Protein AF-A0A2R3N0K1-F1 (afdb_monomer_lite)

pLDDT: mean 83.05, std 21.12, range [39.81, 98.38]

Foldseek 3Di:
DDPVVVVVLVVQCVQDDPLSVVLSLLVVLLVLLVQLLVCLPPPLVSNLVSLVVSLVSLVVVLVPADVVDPVNVVSNVLSVQLNVLSVCCSPVVDVVSSVVSSVSSVVVSVVSVPDDDDPDDGPCPPPPPPPPDPPDDPDPDDDPPPPPPDDDDDD

Secondary structure (DSSP, 8-state):
--HHHHHHHHHHHHT--HHHHHHHHHHHHHHHHHHHHHHHHH-HHHHHHHHHHHHHHHHHHHHT--TTSHHHHHHHHHHHHHHHHHHHHHHH--HHHHHHHHHHHHHHHHHHHT--------S-TT-----TTSS--SS----------------

Radius of gyration: 21.74 Å; chains: 1; bounding box: 66×38×56 Å

Sequence (155 aa):
MDEVLKKEFQNRIVSAGRKELLLIHLEMILAEVKLAEQEMTENEERFRRSIGLTMEMVKKLAESLDFSYEISHVLLRAYQQVNADLIEARCKKDSAALTRARQMMEQLREAFAGLELPADTSVVQNGETIYAGLTYGRNNQLKESVDYQKRGFQA

Structure (mmCIF, N/CA/C/O backbone):
data_AF-A0A2R3N0K1-F1
#
_entry.id   AF-A0A2R3N0K1-F1
#
loop_
_atom_site.group_PDB
_atom_site.id
_atom_site.type_symbol
_atom_site.label_atom_id
_atom_site.label_alt_id
_atom_site.label_comp_id
_atom_site.label_asym_id
_atom_site.label_entity_id
_atom_site.label_seq_id
_atom_site.pdbx_PDB_ins_code
_atom_site.Cartn_x
_atom_site.Cartn_y
_atom_site.Cartn_z
_atom_site.occupancy
_atom_site.B_iso_or_equiv
_atom_site.auth_seq_id
_atom_site.auth_comp_id
_atom_site.auth_asym_id
_atom_site.auth_atom_id
_atom_site.pdbx_PDB_model_num
ATOM 1 N N . MET A 1 1 ? 2.544 8.381 9.052 1.00 82.44 1 MET A N 1
ATOM 2 C CA . MET A 1 1 ? 3.969 8.013 9.265 1.00 82.44 1 MET A CA 1
ATOM 3 C C . MET A 1 1 ? 4.697 8.961 10.201 1.00 82.44 1 MET A C 1
ATOM 5 O O . MET A 1 1 ? 4.344 10.139 10.256 1.00 82.44 1 MET A O 1
ATOM 9 N N . ASP A 1 2 ? 5.722 8.450 10.890 1.00 87.06 2 ASP A N 1
ATOM 10 C CA . ASP A 1 2 ? 6.638 9.230 11.732 1.00 87.06 2 ASP A CA 1
ATOM 11 C C . ASP A 1 2 ? 7.536 10.157 10.904 1.00 87.06 2 ASP A C 1
ATOM 13 O O . ASP A 1 2 ? 7.880 9.862 9.758 1.00 87.06 2 ASP A O 1
ATOM 17 N N . GLU A 1 3 ? 7.968 11.269 11.500 1.00 89.56 3 GLU A N 1
ATOM 18 C CA . GLU A 1 3 ? 8.817 12.272 10.836 1.00 89.56 3 GLU A CA 1
ATOM 19 C C . GLU A 1 3 ? 10.173 11.717 10.375 1.00 89.56 3 GLU A C 1
ATOM 21 O O . GLU A 1 3 ? 10.687 12.120 9.332 1.00 89.56 3 GLU A O 1
ATOM 26 N N . VAL A 1 4 ? 10.745 10.761 11.114 1.00 92.38 4 VAL A N 1
ATOM 27 C CA . VAL A 1 4 ? 12.012 10.109 10.739 1.00 92.38 4 VAL A CA 1
ATOM 28 C C . VAL A 1 4 ? 11.840 9.310 9.448 1.00 92.38 4 VAL A C 1
ATOM 30 O O . VAL A 1 4 ? 12.607 9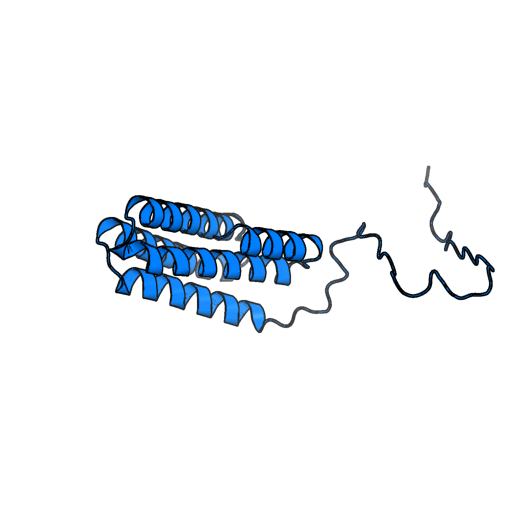.489 8.504 1.00 92.38 4 VAL A O 1
ATOM 33 N N . LEU A 1 5 ? 10.786 8.494 9.381 1.00 91.75 5 LEU A N 1
ATOM 34 C CA . LEU A 1 5 ? 10.498 7.652 8.225 1.00 91.75 5 LEU A CA 1
ATOM 35 C C . LEU A 1 5 ? 10.148 8.494 6.988 1.00 91.75 5 LEU A C 1
ATOM 37 O O . LEU A 1 5 ? 10.584 8.190 5.882 1.00 91.75 5 LEU A O 1
ATOM 41 N N . LYS A 1 6 ? 9.426 9.610 7.162 1.00 91.88 6 LYS A N 1
ATOM 42 C CA . LYS A 1 6 ? 9.169 10.561 6.067 1.00 91.88 6 LYS A CA 1
ATOM 43 C C . LYS A 1 6 ? 10.461 11.129 5.477 1.00 91.88 6 LYS A C 1
ATOM 45 O O . LYS A 1 6 ? 10.590 11.177 4.256 1.00 91.88 6 LYS A O 1
ATOM 50 N N . LYS A 1 7 ? 11.415 11.546 6.319 1.00 92.50 7 LYS A N 1
ATOM 51 C CA . LYS A 1 7 ? 12.718 12.062 5.860 1.00 92.50 7 LYS A CA 1
ATOM 52 C C . LYS A 1 7 ? 13.532 10.999 5.129 1.00 92.50 7 LYS A C 1
ATOM 54 O O . LYS A 1 7 ? 14.181 11.307 4.134 1.00 92.50 7 LYS A O 1
ATOM 59 N N . GLU A 1 8 ? 13.477 9.754 5.593 1.00 93.56 8 GLU A N 1
ATOM 60 C CA . GLU A 1 8 ? 14.117 8.630 4.908 1.00 93.56 8 GLU A CA 1
ATOM 61 C C . GLU A 1 8 ? 13.568 8.459 3.485 1.00 93.56 8 GLU A C 1
ATOM 63 O O . GLU A 1 8 ? 14.341 8.423 2.527 1.00 93.56 8 GLU A O 1
ATOM 68 N N . PHE A 1 9 ? 12.240 8.442 3.325 1.00 93.44 9 PHE A N 1
ATOM 69 C CA . PHE A 1 9 ? 11.618 8.366 2.003 1.00 93.44 9 PHE A CA 1
ATOM 70 C C . PHE A 1 9 ? 11.951 9.574 1.127 1.00 93.44 9 PHE A C 1
ATOM 72 O O . PHE A 1 9 ? 12.277 9.392 -0.041 1.00 93.44 9 PHE A O 1
ATOM 79 N N . GLN A 1 10 ? 11.953 10.790 1.679 1.00 93.31 10 GLN A N 1
ATOM 80 C CA . GLN A 1 10 ? 12.361 11.992 0.941 1.00 93.31 10 GLN A CA 1
ATOM 81 C C . GLN A 1 10 ? 13.780 11.865 0.381 1.00 93.31 10 GLN A C 1
ATOM 83 O O . GLN A 1 10 ? 13.991 12.123 -0.801 1.00 93.31 10 GLN A O 1
ATOM 88 N N . ASN A 1 11 ? 14.735 11.414 1.196 1.00 92.31 11 ASN A N 1
ATOM 89 C CA . ASN A 1 11 ? 16.114 11.219 0.753 1.00 92.31 11 ASN A CA 1
ATOM 90 C C . ASN A 1 11 ? 16.209 10.164 -0.357 1.00 92.31 11 ASN A C 1
ATOM 92 O O . ASN A 1 11 ? 16.911 10.377 -1.342 1.00 92.31 11 ASN A O 1
ATOM 96 N N . ARG A 1 12 ? 15.473 9.053 -0.225 1.00 93.50 12 ARG A N 1
ATOM 97 C CA . ARG A 1 12 ? 15.438 7.987 -1.238 1.00 93.50 12 ARG A CA 1
ATOM 98 C C . ARG A 1 12 ? 14.832 8.464 -2.559 1.00 93.50 12 ARG A C 1
ATOM 100 O O . ARG A 1 12 ? 15.329 8.088 -3.612 1.00 93.50 12 ARG A O 1
ATOM 107 N N . ILE A 1 13 ? 13.801 9.309 -2.510 1.00 92.38 13 ILE A N 1
ATOM 108 C CA . ILE A 1 13 ? 13.134 9.864 -3.699 1.00 92.38 13 ILE A CA 1
ATOM 109 C C . ILE A 1 13 ? 14.089 10.733 -4.526 1.00 92.38 13 ILE A C 1
ATOM 111 O O . ILE A 1 13 ? 14.045 10.669 -5.751 1.00 92.38 13 ILE A O 1
ATOM 115 N N . VAL A 1 14 ? 14.964 11.518 -3.886 1.00 90.44 14 VAL A N 1
ATOM 116 C CA . VAL A 1 14 ? 15.880 12.447 -4.582 1.00 90.44 14 VAL A CA 1
ATOM 117 C C . VAL A 1 14 ? 16.808 11.727 -5.562 1.00 90.44 14 VAL A C 1
ATOM 119 O O . VAL A 1 14 ? 17.121 12.270 -6.619 1.00 90.44 14 VAL A O 1
ATOM 122 N N . SER A 1 15 ? 17.237 10.511 -5.231 1.00 84.12 15 SER A N 1
ATOM 123 C CA . SER A 1 15 ? 18.160 9.720 -6.048 1.00 84.12 15 SER A CA 1
ATOM 124 C C . SER A 1 15 ? 17.489 8.589 -6.832 1.00 84.12 15 SER A C 1
ATOM 126 O O . SER A 1 15 ? 18.196 7.812 -7.467 1.00 84.12 15 SER A O 1
ATOM 128 N N . ALA A 1 16 ? 16.161 8.452 -6.765 1.00 88.94 16 ALA A N 1
ATOM 129 C CA . ALA A 1 16 ? 15.464 7.274 -7.271 1.00 88.94 16 ALA A CA 1
ATOM 130 C C . ALA A 1 16 ? 15.343 7.256 -8.804 1.00 88.94 16 ALA A C 1
ATOM 132 O O . ALA A 1 16 ? 14.854 8.204 -9.424 1.00 88.94 16 ALA A O 1
ATOM 133 N N . GLY A 1 17 ? 15.691 6.124 -9.418 1.00 88.00 17 GLY A N 1
ATOM 134 C CA . GLY A 1 17 ? 15.296 5.815 -10.796 1.00 88.00 17 GLY A CA 1
ATOM 135 C C . GLY A 1 17 ? 13.785 5.556 -10.931 1.00 88.00 17 GLY A C 1
ATOM 136 O O . GLY A 1 17 ? 13.075 5.415 -9.939 1.00 88.00 17 GLY A O 1
ATOM 137 N N . ARG A 1 18 ? 13.259 5.425 -12.162 1.00 88.12 18 ARG A N 1
ATOM 138 C CA . ARG A 1 18 ? 11.809 5.205 -12.408 1.00 88.12 18 ARG A CA 1
ATOM 139 C C . ARG A 1 18 ? 11.231 4.023 -11.624 1.00 88.12 18 ARG A C 1
ATOM 141 O O . ARG A 1 18 ? 10.196 4.156 -10.976 1.00 88.12 18 ARG A O 1
ATOM 148 N N . LYS A 1 19 ? 11.914 2.874 -11.671 1.00 90.50 19 LYS A N 1
ATOM 149 C CA . LYS A 1 19 ? 11.525 1.667 -10.925 1.00 90.50 19 LYS A CA 1
ATOM 150 C C . LYS A 1 19 ? 11.570 1.900 -9.420 1.00 90.50 19 LYS A C 1
ATOM 152 O O . LYS A 1 19 ? 10.644 1.528 -8.712 1.00 90.50 19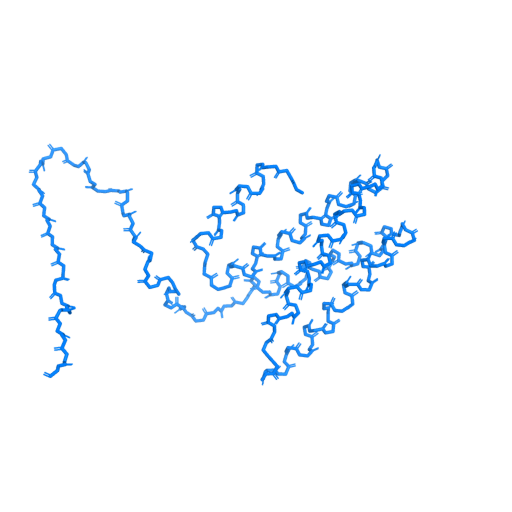 LYS A O 1
ATOM 157 N N . GLU A 1 20 ? 12.645 2.511 -8.939 1.00 91.56 20 GLU A N 1
ATOM 158 C CA . GLU A 1 20 ? 12.846 2.765 -7.513 1.00 91.56 20 GLU A CA 1
ATOM 159 C C . GLU A 1 20 ? 11.796 3.728 -6.967 1.00 91.56 20 GLU A C 1
ATOM 161 O O . GLU A 1 20 ? 11.276 3.493 -5.883 1.00 91.56 20 GLU A O 1
ATOM 166 N N . LEU A 1 21 ? 11.415 4.751 -7.735 1.00 94.38 21 LEU A N 1
ATOM 167 C CA . LEU A 1 21 ? 10.359 5.685 -7.359 1.00 94.38 21 LEU A CA 1
ATOM 168 C C . LEU A 1 21 ? 9.014 4.967 -7.184 1.00 94.38 21 LEU A C 1
ATOM 170 O O . LEU A 1 21 ? 8.306 5.214 -6.208 1.00 94.38 21 LEU A O 1
ATOM 174 N N . LEU A 1 22 ? 8.687 4.035 -8.086 1.00 94.50 22 LEU A N 1
ATOM 175 C CA . LEU A 1 22 ? 7.493 3.197 -7.961 1.00 94.50 22 LEU A CA 1
ATOM 176 C C . LEU A 1 22 ? 7.554 2.305 -6.711 1.00 94.50 22 LEU A C 1
ATOM 178 O O . LEU A 1 22 ? 6.579 2.230 -5.964 1.00 94.50 22 LEU A O 1
ATOM 182 N N . LEU A 1 23 ? 8.693 1.654 -6.460 1.00 96.06 23 LEU A N 1
ATOM 183 C CA . LEU A 1 23 ? 8.882 0.803 -5.281 1.00 96.06 23 LEU A CA 1
ATOM 184 C C . LEU A 1 23 ? 8.770 1.598 -3.979 1.00 96.06 23 LEU A C 1
ATOM 186 O O . LEU A 1 23 ? 8.073 1.165 -3.064 1.00 96.06 23 LEU A O 1
ATOM 190 N N . ILE A 1 24 ? 9.379 2.783 -3.922 1.00 96.12 24 ILE A N 1
ATOM 191 C CA . ILE A 1 24 ? 9.258 3.705 -2.791 1.00 96.12 24 ILE A CA 1
ATOM 192 C C . ILE A 1 24 ? 7.790 4.064 -2.553 1.00 96.12 24 ILE A C 1
ATOM 194 O O . ILE A 1 24 ? 7.329 4.006 -1.416 1.00 96.12 24 ILE A O 1
ATOM 198 N N . HIS A 1 25 ? 7.029 4.377 -3.605 1.00 97.12 25 HIS A N 1
ATOM 199 C CA . HIS A 1 25 ? 5.610 4.707 -3.460 1.00 97.12 25 HIS A CA 1
ATOM 200 C C . HIS A 1 25 ? 4.798 3.538 -2.884 1.00 97.12 25 HIS A C 1
ATOM 202 O O . HIS A 1 25 ? 3.983 3.735 -1.982 1.00 97.12 25 HIS A O 1
ATOM 208 N N . LEU A 1 26 ? 5.059 2.308 -3.339 1.00 97.75 26 LEU A N 1
ATOM 209 C CA . LEU A 1 26 ? 4.435 1.095 -2.794 1.00 97.75 26 LEU A CA 1
ATOM 210 C C . LEU A 1 26 ? 4.825 0.855 -1.326 1.00 97.75 26 LEU A C 1
ATOM 212 O O . LEU A 1 26 ? 3.976 0.503 -0.509 1.00 97.75 26 LEU A O 1
ATOM 216 N N . GLU A 1 27 ? 6.086 1.080 -0.962 1.00 97.56 27 GLU A N 1
ATOM 217 C CA . GLU A 1 27 ? 6.552 0.971 0.424 1.00 97.56 27 GLU A CA 1
ATOM 218 C C . GLU A 1 27 ? 5.918 2.016 1.343 1.00 97.56 27 GLU A C 1
ATOM 220 O O . GLU A 1 27 ? 5.537 1.688 2.467 1.00 97.56 27 GLU A O 1
ATOM 225 N N . MET A 1 28 ? 5.755 3.254 0.871 1.00 97.50 28 MET A N 1
ATOM 226 C CA . MET A 1 28 ? 5.055 4.296 1.620 1.00 97.50 28 MET A CA 1
ATOM 227 C C . MET A 1 28 ? 3.589 3.912 1.862 1.00 97.50 28 MET A C 1
ATOM 229 O O . MET A 1 28 ? 3.087 4.107 2.968 1.00 97.50 28 MET A O 1
ATOM 233 N N . ILE A 1 29 ? 2.917 3.309 0.871 1.00 97.94 29 ILE A N 1
ATOM 234 C CA . ILE A 1 29 ? 1.546 2.801 1.037 1.00 97.94 29 ILE A CA 1
ATOM 235 C C . ILE A 1 29 ? 1.510 1.735 2.138 1.00 97.94 29 ILE A C 1
ATOM 237 O O . ILE A 1 29 ? 0.684 1.815 3.043 1.00 97.94 29 ILE A O 1
ATOM 241 N N . LEU A 1 30 ? 2.425 0.763 2.104 1.00 98.00 30 LEU A N 1
ATOM 242 C CA . LEU A 1 30 ? 2.503 -0.289 3.124 1.00 98.00 30 LEU A CA 1
ATOM 243 C C . LEU A 1 30 ? 2.792 0.271 4.523 1.00 98.00 30 LEU A C 1
ATOM 245 O O . LEU A 1 30 ? 2.239 -0.218 5.509 1.00 98.00 30 LEU A O 1
ATOM 249 N N . ALA A 1 31 ? 3.623 1.309 4.617 1.00 97.31 31 ALA A N 1
ATOM 250 C CA . ALA A 1 31 ? 3.908 1.981 5.877 1.00 97.31 31 ALA A CA 1
ATOM 251 C C . ALA A 1 31 ? 2.665 2.677 6.459 1.00 97.31 31 ALA A C 1
ATOM 253 O O . ALA A 1 31 ? 2.416 2.554 7.658 1.00 97.31 31 ALA A O 1
ATOM 254 N N . GLU A 1 32 ? 1.859 3.360 5.640 1.00 96.94 32 GLU A N 1
ATOM 255 C CA . GLU A 1 32 ? 0.596 3.964 6.098 1.00 96.94 32 GLU A CA 1
ATOM 256 C C . GLU A 1 32 ? -0.470 2.912 6.443 1.00 96.94 32 GLU A C 1
ATOM 258 O O . GLU A 1 32 ? -1.171 3.064 7.444 1.00 96.94 32 GLU A O 1
ATOM 263 N N . VAL A 1 33 ? -0.552 1.803 5.699 1.00 97.19 33 VAL A N 1
ATOM 264 C CA . VAL A 1 33 ? -1.444 0.678 6.040 1.00 97.19 33 VAL A CA 1
ATOM 265 C C . VAL A 1 33 ? -1.085 0.088 7.404 1.00 97.19 33 VAL A C 1
ATOM 267 O O . VAL A 1 33 ? -1.970 -0.118 8.231 1.00 97.19 33 VAL A O 1
ATOM 270 N N . LYS A 1 34 ? 0.206 -0.117 7.683 1.00 95.94 34 LYS A N 1
ATOM 271 C CA . LYS A 1 34 ? 0.675 -0.620 8.983 1.00 95.94 34 LYS A CA 1
ATOM 272 C C . LYS A 1 34 ? 0.313 0.319 10.137 1.00 95.94 34 LYS A C 1
ATOM 274 O O . LYS A 1 34 ? -0.031 -0.140 11.222 1.00 95.94 34 LYS A O 1
ATOM 279 N N . LEU A 1 35 ? 0.370 1.631 9.917 1.00 95.19 35 LEU A N 1
ATOM 280 C CA . LEU A 1 35 ? -0.063 2.607 10.922 1.00 95.19 35 LEU A CA 1
ATOM 281 C C . LEU A 1 35 ? -1.573 2.578 11.121 1.00 95.19 35 LEU A C 1
ATOM 283 O O . LEU A 1 35 ? -2.037 2.657 12.254 1.00 95.19 35 LEU A O 1
ATOM 287 N N . ALA A 1 36 ? -2.344 2.415 10.044 1.00 95.56 36 ALA A N 1
ATOM 288 C CA . ALA A 1 36 ? -3.780 2.209 10.158 1.00 95.56 36 ALA A CA 1
ATOM 289 C C . ALA A 1 36 ? -4.095 0.950 10.988 1.00 95.56 36 ALA A C 1
ATOM 291 O O . ALA A 1 36 ? -4.945 1.015 11.868 1.00 95.56 36 ALA A O 1
ATOM 292 N N . GLU A 1 37 ? -3.386 -0.164 10.779 1.00 94.44 37 GLU A N 1
ATOM 293 C CA . GLU A 1 37 ? -3.555 -1.385 11.585 1.00 94.44 37 GLU A CA 1
ATOM 294 C C . GLU A 1 37 ? -3.311 -1.127 13.084 1.00 94.44 37 GLU A C 1
ATOM 296 O O . GLU A 1 37 ? -4.093 -1.583 13.917 1.00 94.44 37 GLU A O 1
ATOM 301 N N . GLN A 1 38 ? -2.270 -0.363 13.433 1.00 93.94 38 GLN A N 1
ATOM 302 C CA . GLN A 1 38 ? -1.929 -0.027 14.825 1.00 93.94 38 GLN A CA 1
ATOM 303 C C . GLN A 1 38 ? -2.955 0.910 15.479 1.00 93.94 38 GLN A C 1
ATOM 305 O O . GLN A 1 38 ? -3.376 0.699 16.613 1.00 93.94 38 GLN A O 1
ATOM 310 N N . GLU A 1 39 ? -3.396 1.934 14.751 1.00 94.31 39 GLU A N 1
ATOM 311 C CA . GLU A 1 39 ? -4.291 2.974 15.271 1.00 94.31 39 GLU A CA 1
ATOM 312 C C . GLU A 1 39 ? -5.767 2.535 15.285 1.00 94.31 39 GLU A C 1
ATOM 314 O O . GLU A 1 39 ? -6.619 3.215 15.858 1.00 94.31 39 GLU A O 1
ATOM 319 N N . MET A 1 40 ? -6.092 1.385 14.682 1.00 92.44 40 MET A N 1
ATOM 320 C CA . MET A 1 40 ? -7.457 0.870 14.539 1.00 92.44 40 MET A CA 1
ATOM 321 C C . MET A 1 40 ? -8.204 0.724 15.875 1.00 92.44 40 MET A C 1
ATOM 323 O O . MET A 1 40 ? -9.405 1.003 15.941 1.00 92.44 40 MET A O 1
ATOM 327 N N . THR A 1 41 ? -7.505 0.302 16.935 1.00 91.62 41 THR A N 1
ATOM 328 C CA . THR A 1 41 ? -8.061 0.164 18.294 1.00 91.62 41 THR A CA 1
ATOM 329 C C . THR A 1 41 ? -7.745 1.346 19.204 1.00 91.62 41 THR A C 1
ATOM 331 O O . THR A 1 41 ? -8.484 1.584 20.156 1.00 91.62 41 THR A O 1
ATOM 334 N N . GLU A 1 42 ? -6.663 2.078 18.935 1.00 92.50 42 GLU A N 1
ATOM 335 C CA . GLU A 1 42 ? -6.152 3.127 19.825 1.00 92.50 42 GLU A CA 1
ATOM 336 C C . GLU A 1 42 ? -6.747 4.507 19.526 1.00 92.50 42 GLU A C 1
ATOM 338 O O . GLU A 1 42 ? -7.098 5.248 20.447 1.00 92.50 42 GLU A O 1
ATOM 343 N N . ASN A 1 43 ? -6.879 4.872 18.247 1.00 94.75 43 ASN A N 1
ATOM 344 C CA . ASN A 1 43 ? -7.291 6.210 17.845 1.00 94.75 43 ASN A CA 1
ATOM 345 C C . ASN A 1 43 ? -8.023 6.204 16.496 1.00 94.75 43 ASN A C 1
ATOM 347 O O . ASN A 1 43 ? -7.427 6.235 15.417 1.00 94.75 43 ASN A O 1
ATOM 351 N N . GLU A 1 44 ? -9.353 6.260 16.560 1.00 93.19 44 GLU A N 1
ATOM 352 C CA . GLU A 1 44 ? -10.207 6.218 15.370 1.00 93.19 44 GLU A CA 1
ATOM 353 C C . GLU A 1 44 ? -9.934 7.358 14.373 1.00 93.19 44 GLU A C 1
ATOM 355 O O . GLU A 1 44 ? -9.976 7.144 13.160 1.00 93.19 44 GLU A O 1
ATOM 360 N N . GLU A 1 45 ? -9.613 8.561 14.850 1.00 94.81 45 GLU A N 1
ATOM 361 C CA . GLU A 1 45 ? -9.312 9.697 13.972 1.00 94.81 45 GLU A CA 1
ATOM 362 C C . GLU A 1 45 ? -8.012 9.477 13.190 1.00 94.81 45 GLU A C 1
ATOM 364 O O . GLU A 1 45 ? -7.948 9.729 11.981 1.00 94.81 45 GLU A O 1
ATOM 369 N N . ARG A 1 46 ? -6.973 8.951 13.851 1.00 94.94 46 ARG A N 1
ATOM 370 C C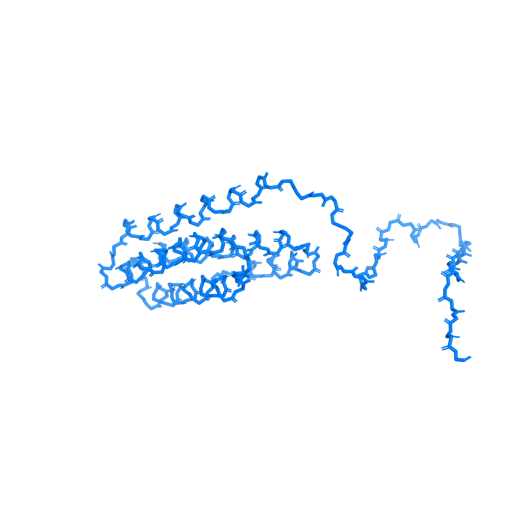A . ARG A 1 46 ? -5.706 8.605 13.189 1.00 94.94 46 ARG A CA 1
ATOM 371 C C . ARG A 1 46 ? -5.863 7.431 12.234 1.00 94.94 46 ARG A C 1
ATOM 373 O O . ARG A 1 46 ? -5.319 7.489 11.131 1.00 94.94 46 ARG A O 1
ATOM 380 N N . PHE A 1 47 ? -6.651 6.426 12.600 1.00 96.06 47 PHE A N 1
ATOM 381 C CA . PHE A 1 47 ? -7.011 5.321 11.716 1.00 96.06 47 PHE A CA 1
ATOM 382 C C . PHE A 1 47 ? -7.674 5.823 10.425 1.00 96.06 47 PHE A C 1
ATOM 384 O O . PHE A 1 47 ? -7.202 5.547 9.319 1.00 96.06 47 PHE A O 1
ATOM 391 N N . ARG A 1 48 ? -8.729 6.642 10.550 1.00 95.75 48 ARG A N 1
ATOM 392 C CA . ARG A 1 48 ? -9.459 7.205 9.400 1.00 95.75 48 ARG A CA 1
ATOM 393 C C . ARG A 1 48 ? -8.564 8.077 8.525 1.00 95.75 48 ARG A C 1
ATOM 395 O O . ARG A 1 48 ? -8.697 8.033 7.301 1.00 95.75 48 ARG A O 1
ATOM 402 N N . ARG A 1 49 ? -7.668 8.859 9.135 1.00 96.12 49 ARG A N 1
ATOM 403 C CA . ARG A 1 49 ? -6.685 9.680 8.417 1.00 96.12 49 ARG A CA 1
ATOM 404 C C . ARG A 1 49 ? -5.697 8.819 7.632 1.00 96.12 49 ARG A C 1
ATOM 406 O O . ARG A 1 49 ? -5.482 9.097 6.457 1.00 96.12 49 ARG A O 1
ATOM 413 N N . SER A 1 50 ? -5.146 7.779 8.255 1.00 96.25 50 SER A N 1
ATOM 414 C CA . SER A 1 50 ? -4.159 6.887 7.632 1.00 96.25 50 SER A CA 1
ATOM 415 C C . SER A 1 50 ? -4.769 6.119 6.457 1.00 96.25 50 SER A C 1
ATOM 417 O O . SER A 1 50 ? -4.184 6.091 5.375 1.00 96.25 50 SER A O 1
ATOM 419 N N . ILE A 1 51 ? -6.003 5.608 6.595 1.00 97.56 51 ILE A N 1
ATOM 420 C CA . ILE A 1 51 ? -6.722 5.018 5.452 1.00 97.56 51 ILE A CA 1
ATOM 421 C C . ILE A 1 51 ? -6.976 6.059 4.358 1.00 97.56 51 ILE A C 1
ATOM 423 O O . ILE A 1 51 ? -6.760 5.769 3.185 1.00 97.56 51 ILE A O 1
ATOM 427 N N . GLY A 1 52 ? -7.420 7.270 4.711 1.00 97.56 52 GLY A N 1
ATOM 428 C CA . GLY A 1 52 ? -7.661 8.331 3.729 1.00 97.56 52 GLY A CA 1
ATOM 429 C C . GLY A 1 52 ? -6.420 8.653 2.892 1.00 97.56 52 GLY A C 1
ATOM 430 O O . GLY A 1 52 ? -6.508 8.707 1.667 1.00 97.56 52 GLY A O 1
ATOM 431 N N . LEU A 1 53 ? -5.265 8.783 3.547 1.00 96.94 53 LEU A N 1
ATOM 432 C CA . LEU A 1 53 ? -3.981 9.002 2.884 1.00 96.94 53 LEU A CA 1
ATOM 433 C C . LEU A 1 53 ? -3.585 7.807 2.005 1.00 96.94 53 LEU A C 1
ATOM 435 O O . LEU A 1 53 ? -3.203 7.987 0.852 1.00 96.94 53 LEU A O 1
ATOM 439 N N . THR A 1 54 ? -3.751 6.584 2.513 1.00 97.81 54 THR A N 1
ATOM 440 C CA . THR A 1 54 ? -3.493 5.348 1.759 1.00 97.81 54 THR A CA 1
ATOM 441 C C . THR A 1 54 ? -4.307 5.308 0.461 1.00 97.81 54 THR A C 1
ATOM 443 O O . THR A 1 54 ? -3.760 5.065 -0.613 1.00 97.81 54 THR A O 1
ATOM 446 N N . MET A 1 55 ? -5.609 5.604 0.534 1.00 98.25 55 MET A N 1
ATOM 447 C CA . MET A 1 55 ? -6.492 5.642 -0.636 1.00 98.25 55 MET A CA 1
ATOM 448 C C . MET A 1 55 ? -6.056 6.703 -1.655 1.00 98.25 55 MET A C 1
ATOM 450 O O . MET A 1 55 ? -6.111 6.463 -2.861 1.00 98.25 55 MET A O 1
ATOM 454 N N . GLU A 1 56 ? -5.604 7.874 -1.197 1.00 98.19 56 GLU A N 1
ATOM 455 C CA . GLU A 1 56 ? -5.079 8.921 -2.078 1.00 98.19 56 GLU A CA 1
ATOM 456 C C . GLU A 1 56 ? -3.809 8.462 -2.804 1.00 98.19 56 GLU A C 1
ATOM 458 O O . GLU A 1 56 ? -3.684 8.640 -4.016 1.00 98.19 56 GLU A O 1
ATOM 463 N N . MET A 1 57 ? -2.900 7.792 -2.099 1.00 97.88 57 MET A N 1
ATOM 464 C CA . MET A 1 57 ? -1.677 7.246 -2.687 1.00 97.88 57 MET A CA 1
ATOM 465 C C . MET A 1 57 ? -1.960 6.133 -3.707 1.00 97.88 57 MET A C 1
ATOM 467 O O . MET A 1 57 ? -1.345 6.114 -4.775 1.00 97.88 57 MET A O 1
ATOM 471 N N . VAL A 1 58 ? -2.913 5.238 -3.428 1.00 98.06 58 VAL A N 1
ATOM 472 C CA . VAL A 1 58 ? -3.362 4.209 -4.386 1.00 98.06 58 VAL A CA 1
ATOM 473 C C . VAL A 1 58 ? -4.030 4.859 -5.600 1.00 98.06 58 VAL A C 1
ATOM 475 O O . VAL A 1 58 ? -3.782 4.462 -6.739 1.00 98.06 58 VAL A O 1
ATOM 478 N N . LYS A 1 59 ? -4.835 5.906 -5.392 1.00 97.62 59 LYS A N 1
ATOM 479 C CA . LYS A 1 59 ? -5.431 6.681 -6.485 1.00 97.62 59 LYS A CA 1
ATOM 480 C C . LYS A 1 59 ? -4.359 7.302 -7.385 1.00 97.62 59 LYS A C 1
ATOM 482 O O . LYS A 1 59 ? -4.508 7.253 -8.601 1.00 97.62 59 LYS A O 1
ATOM 487 N N . LYS A 1 60 ? -3.262 7.818 -6.820 1.00 97.19 60 LYS A N 1
ATOM 488 C CA . LYS A 1 60 ? -2.140 8.356 -7.607 1.00 97.19 60 LYS A CA 1
ATOM 489 C C . LYS A 1 60 ? -1.472 7.305 -8.492 1.00 97.19 60 LYS A C 1
ATOM 491 O O . LYS A 1 60 ? -1.150 7.618 -9.634 1.00 97.19 60 LYS A O 1
ATOM 496 N N . LEU A 1 61 ? -1.336 6.063 -8.018 1.00 96.62 61 LEU A N 1
ATOM 497 C CA . LEU A 1 61 ? -0.865 4.957 -8.863 1.00 96.62 61 LEU A CA 1
ATOM 498 C C . LEU A 1 61 ? -1.806 4.720 -10.042 1.00 96.62 61 LEU A C 1
ATOM 500 O O . LEU A 1 61 ? -1.353 4.653 -11.180 1.00 96.62 61 LEU A O 1
ATOM 504 N N . ALA A 1 62 ? -3.111 4.655 -9.784 1.00 96.25 62 ALA A N 1
ATOM 505 C CA . ALA A 1 62 ? -4.105 4.455 -10.833 1.00 96.25 62 ALA A CA 1
ATOM 506 C C . ALA A 1 62 ? -4.110 5.596 -11.869 1.00 96.25 62 ALA A C 1
ATOM 508 O O . ALA A 1 62 ? -4.223 5.331 -13.062 1.00 96.25 62 ALA A O 1
ATOM 509 N N . GLU A 1 63 ? -3.950 6.849 -11.427 1.00 96.56 63 GLU A N 1
ATOM 510 C CA . GLU A 1 63 ? -3.846 8.027 -12.305 1.00 96.56 63 GLU A CA 1
ATOM 511 C C . GLU A 1 63 ? -2.568 8.025 -13.160 1.00 96.56 63 GLU A C 1
ATOM 513 O O . GLU A 1 63 ? -2.566 8.606 -14.241 1.00 96.56 63 GLU A O 1
ATOM 518 N N . SER A 1 64 ? -1.494 7.375 -12.701 1.00 94.94 64 SER A N 1
ATOM 519 C CA . SER A 1 64 ? -0.221 7.285 -13.432 1.00 94.94 64 SER A CA 1
ATOM 520 C C . SER A 1 64 ? -0.156 6.179 -14.493 1.00 94.94 64 SER A C 1
ATOM 522 O O . SER A 1 64 ? 0.860 6.057 -15.176 1.00 94.94 64 SER A O 1
ATOM 524 N N . LEU A 1 65 ? -1.202 5.358 -14.630 1.00 95.88 65 LEU A N 1
ATOM 525 C CA . LEU A 1 65 ? -1.220 4.248 -15.580 1.00 95.88 65 LEU A CA 1
ATOM 526 C C . LEU A 1 65 ? -1.309 4.738 -17.032 1.00 95.88 65 LEU A C 1
ATOM 528 O O . LEU A 1 65 ? -2.136 5.584 -17.370 1.00 95.88 65 LEU A O 1
ATOM 532 N N . ASP A 1 66 ? -0.509 4.131 -17.908 1.00 95.88 66 ASP A N 1
ATOM 533 C CA . ASP A 1 66 ? -0.583 4.332 -19.356 1.00 95.88 66 ASP A CA 1
ATOM 534 C C . ASP A 1 66 ? -1.458 3.244 -19.997 1.00 95.88 66 ASP A C 1
ATOM 536 O O . ASP A 1 66 ? -1.067 2.079 -20.087 1.00 95.88 66 ASP A O 1
ATOM 540 N N . PHE A 1 67 ? -2.654 3.619 -20.452 1.00 96.12 67 PHE A N 1
ATOM 541 C CA . PHE A 1 67 ? -3.631 2.696 -21.045 1.00 96.12 67 PHE A CA 1
ATOM 542 C C . PHE A 1 67 ? -3.339 2.306 -22.500 1.00 96.12 67 PHE A C 1
ATOM 544 O O . PHE A 1 67 ? -4.137 1.592 -23.102 1.00 96.12 67 PHE A O 1
ATOM 551 N N . SER A 1 68 ? -2.201 2.718 -23.068 1.00 97.38 68 SER A N 1
ATOM 552 C CA . SER A 1 68 ? -1.698 2.102 -24.302 1.00 97.38 68 SER A CA 1
ATOM 553 C C . SER A 1 68 ? -1.259 0.646 -24.089 1.00 97.38 68 SER A C 1
ATOM 555 O O . SER A 1 68 ? -1.252 -0.136 -25.040 1.00 97.38 68 SER A O 1
ATOM 557 N N . TYR A 1 69 ? -0.956 0.257 -22.844 1.00 94.81 69 TYR A N 1
ATOM 558 C CA . TYR A 1 69 ? -0.594 -1.108 -22.470 1.00 94.81 69 TYR A CA 1
ATOM 559 C C . TYR A 1 69 ? -1.776 -1.863 -21.852 1.00 94.81 69 TYR A C 1
ATOM 561 O O . TYR A 1 69 ? -2.392 -1.406 -20.888 1.00 94.81 69 TYR A O 1
ATOM 569 N N . GLU A 1 70 ? -2.036 -3.085 -22.324 1.00 94.38 70 GLU A N 1
ATOM 570 C CA . GLU A 1 70 ? -3.134 -3.925 -21.815 1.00 94.38 70 GLU A CA 1
ATOM 571 C C . GLU A 1 70 ? -3.010 -4.238 -20.314 1.00 94.38 70 GLU A C 1
ATOM 573 O O . GLU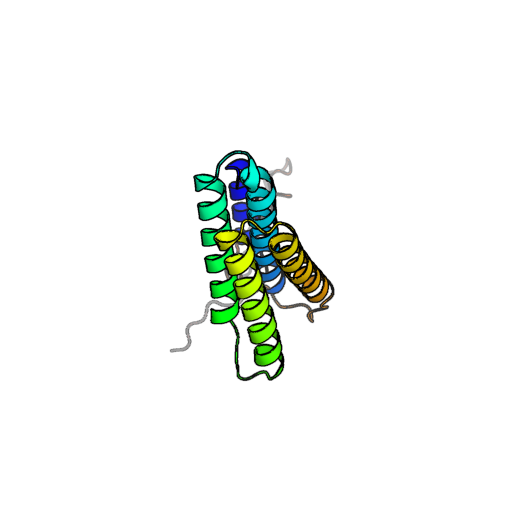 A 1 70 ? -4.011 -4.284 -19.592 1.00 94.38 70 GLU A O 1
ATOM 578 N N . ILE A 1 71 ? -1.776 -4.391 -19.815 1.00 93.75 71 ILE A N 1
ATOM 579 C CA . ILE A 1 71 ? -1.496 -4.667 -18.399 1.00 93.75 71 ILE A CA 1
ATOM 580 C C . ILE A 1 71 ? -2.019 -3.562 -17.472 1.00 93.75 71 ILE A C 1
ATOM 582 O O . ILE A 1 71 ? -2.404 -3.840 -16.336 1.00 93.75 71 ILE A O 1
ATOM 586 N N . SER A 1 72 ? -2.121 -2.324 -17.961 1.00 96.38 72 SER A N 1
ATOM 587 C CA . SER A 1 72 ? -2.644 -1.196 -17.190 1.00 96.38 72 SER A CA 1
ATOM 588 C C . SER A 1 72 ? -4.101 -1.404 -16.786 1.00 96.38 72 SER A C 1
ATOM 590 O O . SER A 1 72 ? -4.496 -1.007 -15.693 1.00 96.38 72 SER A O 1
ATOM 592 N N . HIS A 1 73 ? -4.904 -2.109 -17.589 1.00 96.38 73 HIS A N 1
ATOM 593 C CA . HIS A 1 73 ? -6.270 -2.459 -17.194 1.00 96.38 73 HIS A CA 1
ATOM 594 C C . HIS A 1 73 ? -6.308 -3.476 -16.049 1.00 96.38 73 HIS A C 1
ATOM 596 O O . HIS A 1 73 ? -7.195 -3.410 -15.196 1.00 96.38 73 HIS A O 1
ATOM 602 N N . VAL A 1 74 ? -5.349 -4.403 -16.006 1.00 96.25 74 VAL A N 1
ATOM 603 C CA . VAL A 1 74 ? -5.221 -5.379 -14.914 1.00 96.25 74 VAL A CA 1
ATOM 604 C C . VAL A 1 74 ? -4.776 -4.675 -13.632 1.00 96.25 74 VAL A C 1
ATOM 606 O O . VAL A 1 74 ? -5.396 -4.866 -12.585 1.00 96.25 74 VAL A O 1
ATOM 609 N N . LEU A 1 75 ? -3.771 -3.798 -13.725 1.00 96.88 75 LEU A N 1
ATOM 610 C CA . LEU A 1 75 ? -3.294 -2.990 -12.599 1.00 96.88 75 LEU A CA 1
ATOM 611 C C . LEU A 1 75 ? -4.390 -2.069 -12.055 1.00 96.88 75 LEU A C 1
ATOM 613 O O . LEU A 1 75 ? -4.582 -1.997 -10.843 1.00 96.88 75 LEU A O 1
ATOM 617 N N . LEU A 1 76 ? -5.174 -1.434 -12.932 1.00 98.06 76 LEU A N 1
ATOM 618 C CA . LEU A 1 76 ? -6.304 -0.603 -12.520 1.00 98.06 76 LEU A CA 1
ATOM 619 C C . LEU A 1 76 ? -7.313 -1.398 -11.681 1.00 98.06 76 LEU A C 1
ATOM 621 O O . LEU A 1 76 ? -7.743 -0.917 -10.634 1.00 98.06 76 LEU A O 1
ATOM 625 N N . ARG A 1 77 ? -7.668 -2.619 -12.105 1.00 97.81 77 ARG A N 1
ATOM 626 C CA . ARG A 1 77 ? -8.580 -3.489 -11.343 1.00 97.81 77 ARG A CA 1
ATOM 627 C C . ARG A 1 77 ? -7.997 -3.868 -9.984 1.00 97.81 77 ARG A C 1
ATOM 629 O O . ARG A 1 77 ? -8.724 -3.843 -8.995 1.00 97.81 77 ARG A O 1
ATOM 636 N N . ALA A 1 78 ? -6.699 -4.166 -9.918 1.00 97.62 78 ALA A N 1
ATOM 637 C CA . ALA A 1 78 ? -6.027 -4.450 -8.652 1.00 97.62 78 ALA A CA 1
ATOM 638 C C . ALA A 1 78 ? -6.098 -3.242 -7.699 1.00 97.62 78 ALA A C 1
ATOM 640 O O . ALA A 1 78 ? -6.521 -3.387 -6.555 1.00 97.62 78 ALA A O 1
ATOM 641 N N . TYR A 1 79 ? -5.793 -2.032 -8.178 1.00 98.00 79 TYR A N 1
ATOM 642 C CA . TYR A 1 79 ? -5.891 -0.810 -7.370 1.00 98.00 79 TYR A CA 1
ATOM 643 C C . TYR A 1 79 ? -7.328 -0.482 -6.942 1.00 98.00 79 TYR A C 1
ATOM 645 O O . TYR A 1 79 ? -7.554 -0.010 -5.827 1.00 98.00 79 TYR A O 1
ATOM 653 N N . GLN A 1 80 ? -8.319 -0.748 -7.796 1.00 98.00 80 GLN A N 1
ATOM 654 C CA . GLN A 1 80 ? -9.734 -0.607 -7.444 1.00 98.00 80 GLN A CA 1
ATOM 655 C C . GLN A 1 80 ? -10.143 -1.584 -6.340 1.00 98.00 80 GLN A C 1
ATOM 657 O O . GLN A 1 80 ? -10.845 -1.182 -5.414 1.00 98.00 80 GLN A O 1
ATOM 662 N N . GLN A 1 81 ? -9.669 -2.830 -6.402 1.00 98.19 81 GLN A N 1
ATOM 663 C CA . GLN A 1 81 ? -9.926 -3.826 -5.366 1.00 98.19 81 GLN A CA 1
ATOM 664 C C . GLN A 1 81 ? -9.291 -3.422 -4.028 1.00 98.19 81 GLN A C 1
ATOM 666 O O . GLN A 1 81 ? -9.974 -3.443 -3.009 1.00 98.19 81 GLN A O 1
ATOM 671 N N . VAL A 1 82 ? -8.037 -2.949 -4.037 1.00 98.38 82 VAL A N 1
ATOM 672 C CA . VAL A 1 82 ? -7.375 -2.407 -2.835 1.00 98.38 82 VAL A CA 1
ATOM 673 C C . VAL A 1 82 ? -8.186 -1.257 -2.240 1.00 98.38 82 VAL A C 1
ATOM 675 O O . VAL A 1 82 ? -8.437 -1.234 -1.039 1.00 98.38 82 VAL A O 1
ATOM 678 N N . ASN A 1 83 ? -8.648 -0.316 -3.067 1.00 98.00 83 ASN A N 1
ATOM 679 C CA . ASN A 1 83 ? -9.492 0.781 -2.593 1.00 98.00 83 ASN A CA 1
ATOM 680 C C . ASN A 1 83 ? -10.824 0.289 -2.006 1.00 98.00 83 ASN A C 1
ATOM 682 O O . ASN A 1 83 ? -11.276 0.843 -1.006 1.00 98.00 83 ASN A O 1
ATOM 686 N N . ALA A 1 84 ? -11.444 -0.742 -2.585 1.00 98.19 84 ALA A N 1
ATOM 687 C CA . ALA A 1 84 ? -12.665 -1.335 -2.045 1.00 98.19 84 ALA A CA 1
ATOM 688 C C . ALA A 1 84 ? -12.428 -1.968 -0.663 1.00 98.19 84 ALA A C 1
ATOM 690 O O . ALA A 1 84 ? -13.196 -1.704 0.263 1.00 98.19 84 ALA A O 1
ATOM 691 N N . ASP A 1 85 ? -11.335 -2.717 -0.499 1.00 98.31 85 ASP A N 1
ATOM 692 C CA . ASP A 1 85 ? -10.935 -3.302 0.785 1.00 98.31 85 ASP A CA 1
ATOM 693 C C . ASP A 1 85 ? -10.620 -2.217 1.836 1.00 98.31 85 ASP A C 1
ATOM 695 O O . ASP A 1 85 ? -11.040 -2.326 2.988 1.00 98.31 85 ASP A O 1
ATOM 699 N N . LEU A 1 86 ? -9.962 -1.116 1.449 1.00 98.06 86 LEU A N 1
ATOM 700 C CA . LEU A 1 86 ? -9.700 0.029 2.335 1.00 98.06 86 LEU A CA 1
ATOM 701 C C . LEU A 1 86 ? -10.989 0.742 2.773 1.00 98.06 86 LEU A C 1
ATOM 703 O O . LEU A 1 86 ? -11.114 1.146 3.933 1.00 98.06 86 LEU A O 1
ATOM 707 N N . ILE A 1 87 ? -11.962 0.893 1.870 1.00 98.06 87 ILE A N 1
ATOM 708 C CA . ILE A 1 87 ? -13.282 1.451 2.197 1.00 98.06 87 ILE A CA 1
ATOM 709 C C . ILE A 1 87 ? -14.015 0.527 3.171 1.00 98.06 87 ILE A C 1
ATOM 711 O O . ILE A 1 87 ? -14.562 1.003 4.167 1.00 98.06 87 ILE A O 1
ATOM 715 N N . GLU A 1 88 ? -14.002 -0.784 2.922 1.00 97.50 88 GLU A N 1
ATOM 716 C CA . GLU A 1 88 ? -14.611 -1.771 3.812 1.00 97.50 88 GLU A CA 1
ATOM 717 C C . GLU A 1 88 ? -13.978 -1.735 5.207 1.00 97.50 88 GLU A C 1
ATOM 719 O O . GLU A 1 88 ? -14.699 -1.598 6.201 1.00 97.50 88 GLU A O 1
ATOM 724 N N . ALA A 1 89 ? -12.645 -1.755 5.280 1.00 96.69 89 ALA A N 1
ATOM 725 C CA . ALA A 1 89 ? -11.896 -1.640 6.525 1.00 96.69 89 ALA A CA 1
ATOM 726 C C . ALA A 1 89 ? -12.274 -0.365 7.291 1.00 96.69 89 ALA A C 1
ATOM 728 O O . ALA A 1 89 ? -12.540 -0.413 8.492 1.00 96.69 89 ALA A O 1
ATOM 729 N N . ARG A 1 90 ? -12.373 0.776 6.600 1.00 96.00 90 ARG A N 1
ATOM 730 C CA . ARG A 1 90 ? -12.731 2.062 7.213 1.00 96.00 90 ARG A CA 1
ATOM 731 C C . ARG A 1 90 ? -14.166 2.104 7.727 1.00 96.00 90 ARG A C 1
ATOM 733 O O . ARG A 1 90 ? -14.407 2.652 8.799 1.00 96.00 90 ARG A O 1
ATOM 740 N N . CYS A 1 91 ? -15.118 1.594 6.950 1.00 95.25 91 CYS A N 1
ATOM 741 C CA . CYS A 1 91 ? -16.541 1.669 7.275 1.00 95.25 91 CYS A CA 1
ATOM 742 C C . CYS A 1 91 ? -16.946 0.662 8.352 1.00 95.25 91 CYS A C 1
ATOM 744 O O . CYS A 1 91 ? -17.756 0.994 9.214 1.00 95.25 91 CYS A O 1
ATOM 746 N N . LYS A 1 92 ? -16.404 -0.558 8.295 1.00 95.00 92 LYS A N 1
ATOM 747 C CA . LYS A 1 92 ? -16.801 -1.664 9.176 1.00 95.00 92 LYS A CA 1
ATOM 748 C C . LYS A 1 92 ? -15.823 -1.924 10.318 1.00 95.00 92 LYS A C 1
ATOM 750 O O . LYS A 1 92 ? -16.118 -2.764 11.159 1.00 95.00 92 LYS A O 1
ATOM 755 N N . LYS A 1 93 ? -14.674 -1.237 10.344 1.00 91.19 93 LYS A N 1
ATOM 756 C CA . LYS A 1 93 ? -13.529 -1.603 11.193 1.00 91.19 93 LYS A CA 1
ATOM 757 C C . LYS A 1 93 ? -13.191 -3.091 11.022 1.00 91.19 93 LYS A C 1
ATOM 759 O O . LYS A 1 93 ? -13.058 -3.828 11.993 1.00 91.19 93 LYS A O 1
ATOM 764 N N . ASP A 1 94 ? -13.074 -3.521 9.768 1.00 93.50 94 ASP A N 1
ATOM 765 C CA . ASP A 1 94 ? -12.712 -4.893 9.413 1.00 93.50 94 ASP A CA 1
ATOM 766 C C . ASP A 1 94 ? -11.191 -5.011 9.213 1.00 93.50 94 ASP A C 1
ATOM 768 O O . ASP A 1 94 ? -10.630 -4.497 8.241 1.00 93.50 94 ASP A O 1
ATOM 772 N N . SER A 1 95 ? -10.516 -5.693 10.143 1.00 94.69 95 SER A N 1
ATOM 773 C CA . SER A 1 95 ? -9.067 -5.916 10.086 1.00 94.69 95 SER A CA 1
ATOM 774 C C . SER A 1 95 ? -8.676 -6.925 9.006 1.00 94.69 95 SER A C 1
ATOM 776 O O . SER A 1 95 ? -7.575 -6.843 8.455 1.00 94.69 95 SER A O 1
ATOM 778 N N . ALA A 1 96 ? -9.573 -7.848 8.647 1.00 96.94 96 ALA A N 1
ATOM 779 C CA . ALA A 1 96 ? -9.341 -8.787 7.561 1.00 96.94 96 ALA A CA 1
ATOM 780 C C . ALA A 1 96 ? -9.351 -8.058 6.214 1.00 96.94 96 ALA A C 1
ATOM 782 O O . ALA A 1 96 ? -8.491 -8.327 5.378 1.00 96.94 96 ALA A O 1
ATOM 783 N N . ALA A 1 97 ? -10.255 -7.091 6.019 1.00 97.25 97 ALA A N 1
ATOM 784 C CA . ALA A 1 97 ? -10.253 -6.237 4.830 1.00 97.25 97 ALA A CA 1
ATOM 785 C C . ALA A 1 97 ? -8.947 -5.437 4.700 1.00 97.25 97 ALA A C 1
ATOM 787 O O . ALA A 1 97 ? -8.317 -5.443 3.642 1.00 97.25 97 ALA A O 1
ATOM 788 N N . LEU A 1 98 ? -8.469 -4.843 5.798 1.00 96.56 98 LEU A N 1
ATOM 789 C CA . LEU A 1 98 ? -7.187 -4.134 5.806 1.00 96.56 98 LEU A CA 1
ATOM 790 C C . LEU A 1 98 ? -6.003 -5.068 5.493 1.00 96.56 98 LEU A C 1
ATOM 792 O O . LEU A 1 98 ? -5.115 -4.710 4.720 1.00 96.56 98 LEU A O 1
ATOM 796 N N . THR A 1 99 ? -6.042 -6.300 6.009 1.00 97.69 99 THR A N 1
ATOM 797 C CA . THR A 1 99 ? -5.034 -7.331 5.723 1.00 97.69 99 THR A CA 1
ATOM 798 C C . THR A 1 99 ? -5.016 -7.714 4.241 1.00 97.69 99 THR A C 1
ATOM 800 O O . THR A 1 99 ? -3.937 -7.842 3.663 1.00 97.69 99 THR A O 1
ATOM 803 N N . ARG A 1 100 ? -6.182 -7.864 3.594 1.00 98.06 100 ARG A N 1
ATOM 804 C CA . ARG A 1 100 ? -6.261 -8.147 2.147 1.00 98.06 100 ARG A CA 1
ATOM 805 C C . ARG A 1 100 ? -5.661 -7.013 1.319 1.00 98.06 100 ARG A C 1
ATOM 807 O O . ARG A 1 100 ? -4.865 -7.277 0.417 1.00 98.06 100 ARG A O 1
ATOM 814 N N . ALA A 1 101 ? -5.975 -5.762 1.666 1.00 97.81 101 ALA A N 1
ATOM 815 C CA . ALA A 1 101 ? -5.380 -4.591 1.025 1.00 97.81 101 ALA A CA 1
ATOM 816 C C . ALA A 1 101 ? -3.846 -4.599 1.159 1.00 97.81 101 ALA A C 1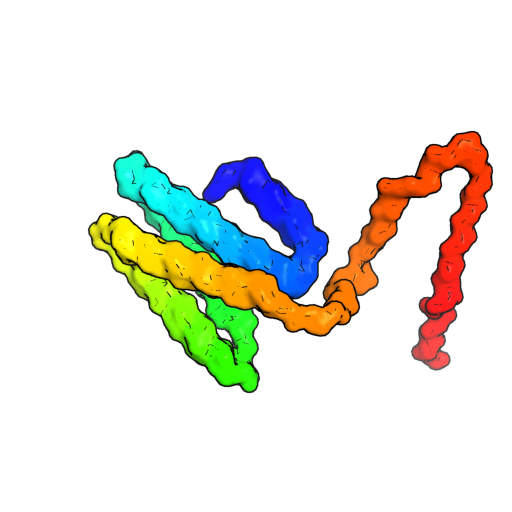
ATOM 818 O O . ALA A 1 101 ? -3.143 -4.418 0.164 1.00 97.81 101 ALA A O 1
ATOM 819 N N . ARG A 1 102 ? -3.322 -4.882 2.363 1.00 98.06 102 ARG A N 1
ATOM 820 C CA . ARG A 1 102 ? -1.876 -5.007 2.609 1.00 98.06 102 ARG A CA 1
ATOM 821 C C . ARG A 1 102 ? -1.239 -6.086 1.736 1.00 98.06 102 ARG A C 1
ATOM 823 O O . ARG A 1 102 ? -0.263 -5.803 1.049 1.00 98.06 102 ARG A O 1
ATOM 830 N N . GLN A 1 103 ? -1.808 -7.291 1.725 1.00 98.06 103 GLN A N 1
ATOM 831 C CA . GLN A 1 103 ? -1.283 -8.427 0.961 1.00 98.06 103 GLN A CA 1
ATOM 832 C C . GLN A 1 103 ? -1.227 -8.139 -0.542 1.00 98.06 103 GLN A C 1
ATOM 834 O O . GLN A 1 103 ? -0.223 -8.434 -1.185 1.00 98.06 103 GLN A O 1
ATOM 839 N N . MET A 1 104 ? -2.270 -7.522 -1.102 1.00 97.94 104 MET A N 1
ATOM 840 C CA . MET A 1 104 ? -2.282 -7.135 -2.515 1.00 97.94 104 MET A CA 1
ATOM 841 C C . MET A 1 104 ? -1.174 -6.116 -2.828 1.00 97.94 104 MET A C 1
ATOM 843 O O . MET A 1 104 ? -0.465 -6.249 -3.825 1.00 97.94 104 MET A O 1
ATOM 847 N N . MET A 1 105 ? -0.974 -5.119 -1.961 1.00 97.94 105 MET A N 1
ATOM 848 C CA . MET A 1 105 ? 0.101 -4.134 -2.123 1.00 97.94 105 MET A CA 1
ATOM 849 C C . MET A 1 105 ? 1.502 -4.753 -1.964 1.00 97.94 105 MET A C 1
ATOM 851 O O . MET A 1 105 ? 2.417 -4.369 -2.693 1.00 97.94 105 MET A O 1
ATOM 855 N N . GLU A 1 106 ? 1.676 -5.727 -1.064 1.00 98.06 106 GLU A N 1
ATOM 856 C CA . GLU A 1 106 ? 2.924 -6.493 -0.904 1.00 98.06 106 GLU A CA 1
ATOM 857 C C . GLU A 1 106 ? 3.244 -7.302 -2.163 1.00 98.06 106 GLU A C 1
ATOM 859 O O . GLU A 1 106 ? 4.351 -7.190 -2.689 1.00 98.06 106 GLU A O 1
ATOM 864 N N . GLN A 1 107 ? 2.262 -8.029 -2.702 1.00 97.00 107 GLN A N 1
ATOM 865 C CA . GLN A 1 107 ? 2.410 -8.796 -3.941 1.00 97.00 107 GLN A CA 1
ATOM 866 C C . GLN A 1 107 ? 2.785 -7.904 -5.125 1.00 97.00 107 GLN A C 1
ATOM 868 O O . GLN A 1 107 ? 3.674 -8.247 -5.903 1.00 97.00 107 GLN A O 1
ATOM 873 N N . LEU A 1 108 ? 2.149 -6.735 -5.251 1.00 96.25 108 LEU A N 1
ATOM 874 C CA . LEU A 1 108 ? 2.499 -5.764 -6.287 1.00 96.25 108 LEU A CA 1
ATOM 875 C C . LEU A 1 108 ? 3.937 -5.267 -6.114 1.00 96.25 108 LEU A C 1
ATOM 877 O O . LEU A 1 108 ? 4.695 -5.255 -7.082 1.00 96.25 108 LEU A O 1
ATOM 881 N N . ARG A 1 109 ? 4.347 -4.903 -4.892 1.00 97.19 109 ARG A N 1
ATOM 882 C CA . ARG A 1 109 ? 5.727 -4.476 -4.614 1.00 97.19 109 ARG A CA 1
ATOM 883 C C . ARG A 1 109 ? 6.734 -5.560 -4.983 1.00 97.19 109 ARG A C 1
ATOM 885 O O . ARG A 1 109 ? 7.734 -5.252 -5.622 1.00 97.19 109 ARG A O 1
ATOM 892 N N . GLU A 1 110 ? 6.482 -6.806 -4.597 1.00 96.50 110 GLU A N 1
ATOM 893 C CA . GLU A 1 110 ? 7.349 -7.943 -4.921 1.00 96.50 110 GLU A CA 1
ATOM 894 C C . GLU A 1 110 ? 7.431 -8.185 -6.430 1.00 96.50 110 GLU A C 1
ATOM 896 O O . GLU A 1 110 ? 8.532 -8.328 -6.966 1.00 96.50 110 GLU A O 1
ATOM 901 N N . ALA A 1 111 ? 6.295 -8.132 -7.129 1.00 94.06 111 ALA A N 1
ATOM 902 C CA . ALA A 1 111 ? 6.245 -8.275 -8.578 1.00 94.06 111 ALA A CA 1
ATOM 903 C C . ALA A 1 111 ? 7.076 -7.190 -9.281 1.00 94.06 111 ALA A C 1
ATOM 905 O O . ALA A 1 111 ? 7.907 -7.505 -10.130 1.00 94.06 111 ALA A O 1
ATOM 906 N N . PHE A 1 112 ? 6.917 -5.919 -8.891 1.00 93.12 112 PHE A N 1
ATOM 907 C CA . PHE A 1 112 ? 7.705 -4.816 -9.448 1.00 93.12 112 PHE A CA 1
ATOM 908 C C . PHE A 1 112 ? 9.183 -4.880 -9.045 1.00 93.12 112 PHE A C 1
ATOM 910 O O . PHE A 1 112 ? 10.044 -4.492 -9.834 1.00 93.12 112 PHE A O 1
ATOM 917 N N . ALA A 1 113 ? 9.510 -5.381 -7.851 1.00 93.50 113 ALA A N 1
ATOM 918 C CA . ALA A 1 113 ? 10.892 -5.521 -7.400 1.00 93.50 113 ALA A CA 1
ATOM 919 C C . ALA A 1 113 ? 11.654 -6.556 -8.238 1.00 93.50 113 ALA A C 1
ATOM 921 O O . ALA A 1 113 ? 12.806 -6.306 -8.603 1.00 93.50 113 ALA A O 1
ATOM 922 N N . GLY A 1 114 ? 10.990 -7.656 -8.605 1.00 90.44 114 GLY A N 1
ATOM 923 C CA . GLY A 1 114 ? 11.542 -8.720 -9.447 1.00 90.44 114 GLY A CA 1
ATOM 924 C C . GLY A 1 114 ? 11.723 -8.357 -10.925 1.00 90.44 114 GLY A C 1
ATOM 925 O O . GLY A 1 114 ? 12.330 -9.130 -11.658 1.00 90.44 114 GLY A O 1
ATOM 926 N N . LEU A 1 115 ? 11.233 -7.198 -11.383 1.00 88.62 115 LEU A N 1
ATOM 927 C CA . LEU A 1 115 ? 11.410 -6.777 -12.774 1.00 88.62 115 LEU A CA 1
ATOM 928 C C . LEU A 1 115 ? 12.864 -6.402 -13.061 1.00 88.62 115 LEU A C 1
ATOM 930 O O . LEU A 1 115 ? 13.384 -5.422 -12.522 1.00 88.62 115 LEU A O 1
ATOM 934 N N . GLU A 1 116 ? 13.507 -7.122 -13.969 1.00 81.12 116 GLU A N 1
ATOM 935 C CA . GLU A 1 116 ? 14.758 -6.673 -14.570 1.00 81.12 116 GLU A CA 1
ATOM 936 C C . GLU A 1 116 ? 14.429 -5.673 -15.676 1.00 81.12 116 GLU A C 1
ATOM 938 O O . GLU A 1 116 ? 13.886 -6.026 -16.722 1.00 81.12 116 GLU A O 1
ATOM 943 N N . LEU A 1 117 ? 14.719 -4.397 -15.428 1.00 70.94 117 LEU A N 1
ATOM 944 C CA . LEU A 1 117 ? 14.713 -3.413 -16.499 1.00 70.94 117 LEU A CA 1
ATOM 945 C C . LEU A 1 117 ? 16.061 -3.491 -17.219 1.00 70.94 117 LEU A C 1
ATOM 947 O O . LEU A 1 117 ? 17.092 -3.586 -16.540 1.00 70.94 117 LEU A O 1
ATOM 951 N N . PRO A 1 118 ? 16.091 -3.421 -18.564 1.00 61.56 118 PRO A N 1
ATOM 952 C CA . PRO A 1 118 ? 17.340 -3.136 -19.259 1.00 61.56 118 PRO A CA 1
ATOM 953 C C . PRO A 1 118 ? 17.932 -1.869 -18.639 1.00 61.56 118 PRO A C 1
ATOM 955 O O . PRO A 1 118 ? 17.170 -0.974 -18.280 1.00 61.56 118 PRO A O 1
ATOM 958 N N . ALA A 1 119 ? 19.255 -1.826 -18.451 1.00 51.44 119 ALA A N 1
ATOM 959 C CA . ALA A 1 119 ? 19.935 -0.734 -17.759 1.00 51.44 119 ALA A CA 1
ATOM 960 C C . ALA A 1 119 ? 19.489 0.624 -18.324 1.00 51.44 119 ALA A C 1
ATOM 962 O O . ALA A 1 119 ? 19.962 1.069 -19.370 1.00 51.44 119 ALA A O 1
ATOM 963 N N . ASP A 1 120 ? 18.537 1.256 -17.642 1.00 51.56 120 ASP A N 1
ATOM 964 C CA . ASP A 1 120 ? 18.010 2.542 -18.043 1.00 51.56 120 ASP A CA 1
ATOM 965 C C . ASP A 1 120 ? 19.096 3.565 -17.740 1.00 51.56 120 ASP A C 1
ATOM 967 O O . ASP A 1 120 ? 19.526 3.750 -16.598 1.00 51.56 120 ASP A O 1
ATOM 971 N N . THR A 1 121 ? 19.562 4.216 -18.801 1.00 45.44 121 THR A N 1
ATOM 972 C CA . THR A 1 121 ? 20.364 5.432 -18.723 1.00 45.44 121 THR A CA 1
ATOM 973 C C . THR A 1 121 ? 19.650 6.383 -17.768 1.00 45.44 121 THR A C 1
ATOM 975 O O . THR A 1 121 ? 18.477 6.692 -17.975 1.00 45.44 121 THR A O 1
ATOM 978 N N . SER A 1 122 ? 20.342 6.774 -16.692 1.00 42.59 122 SER A N 1
ATOM 979 C CA . SER A 1 122 ? 19.848 7.664 -15.638 1.00 42.59 122 SER A CA 1
ATOM 980 C C . SER A 1 122 ? 18.839 8.685 -16.173 1.00 42.59 122 SER A C 1
ATOM 982 O O . SER A 1 122 ? 19.161 9.507 -17.032 1.00 42.59 122 SER A O 1
ATOM 984 N N . VAL A 1 123 ? 17.608 8.648 -15.653 1.00 52.72 123 VAL A N 1
ATOM 985 C CA . VAL A 1 123 ? 16.560 9.633 -15.989 1.00 52.72 123 VAL A CA 1
ATOM 986 C C . VAL A 1 123 ? 16.905 11.011 -15.413 1.00 52.72 123 VAL A C 1
ATOM 988 O O . VAL A 1 123 ? 16.325 12.026 -15.796 1.00 52.72 123 VAL A O 1
ATOM 991 N N . VAL A 1 124 ? 17.909 11.068 -14.537 1.00 49.00 124 VAL A N 1
ATOM 992 C CA . VAL A 1 124 ? 18.471 12.303 -14.014 1.00 49.00 124 VAL A CA 1
ATOM 993 C C . VAL A 1 124 ? 19.585 12.761 -14.956 1.00 49.00 124 VAL A C 1
ATOM 995 O O . VAL A 1 124 ? 20.764 12.515 -14.722 1.00 49.00 124 VAL A O 1
ATOM 998 N N . GLN A 1 125 ? 19.218 13.440 -16.045 1.00 45.62 125 GLN A N 1
ATOM 999 C CA . GLN A 1 125 ? 20.209 14.065 -16.935 1.00 45.62 125 GLN A CA 1
ATOM 1000 C C . GLN A 1 125 ? 20.953 15.242 -16.268 1.00 45.62 125 GLN A C 1
ATOM 1002 O O . GLN A 1 125 ? 21.982 15.663 -16.778 1.00 45.62 125 GLN A O 1
ATOM 1007 N N . ASN A 1 126 ? 20.482 15.721 -15.106 1.00 46.41 126 ASN A N 1
ATOM 1008 C CA . ASN A 1 126 ? 21.057 16.847 -14.354 1.00 46.41 126 ASN A CA 1
ATOM 1009 C C . ASN A 1 126 ? 21.265 16.532 -12.859 1.00 46.41 126 ASN A C 1
ATOM 1011 O O . ASN A 1 126 ? 21.055 17.383 -11.999 1.00 46.41 126 ASN A O 1
ATOM 1015 N N . GLY A 1 127 ? 21.628 15.296 -12.527 1.00 43.72 127 GLY A N 1
ATOM 1016 C CA . GLY A 1 127 ? 22.085 14.956 -11.184 1.00 43.72 127 GLY A CA 1
ATOM 1017 C C . GLY A 1 127 ? 23.592 15.089 -11.181 1.00 43.72 127 GLY A C 1
ATOM 1018 O O . GLY A 1 127 ? 24.271 14.141 -11.572 1.00 43.72 127 GLY A O 1
ATOM 1019 N N . GLU A 1 128 ? 24.117 16.263 -10.824 1.00 44.50 128 GLU A N 1
ATOM 1020 C CA . GLU A 1 128 ? 25.555 16.428 -10.619 1.00 44.50 128 GLU A CA 1
ATOM 1021 C C . GLU A 1 128 ? 26.030 15.311 -9.688 1.00 44.50 128 GLU A C 1
ATOM 1023 O O . GLU A 1 128 ? 25.667 15.241 -8.513 1.00 44.50 128 GLU A O 1
ATOM 1028 N N . THR A 1 129 ? 26.797 14.376 -10.243 1.00 47.16 129 THR A N 1
ATOM 1029 C CA . THR A 1 129 ? 27.387 13.292 -9.470 1.00 47.16 129 THR A CA 1
ATOM 1030 C C . THR A 1 129 ? 28.513 13.919 -8.664 1.00 47.16 129 THR A C 1
ATOM 1032 O O . THR A 1 129 ? 29.651 13.995 -9.123 1.00 47.16 129 THR A O 1
ATOM 1035 N N . ILE A 1 130 ? 28.196 14.443 -7.477 1.00 48.00 130 ILE A N 1
ATOM 1036 C CA . ILE A 1 130 ? 29.217 14.901 -6.541 1.00 48.00 130 ILE A CA 1
ATOM 1037 C C . ILE A 1 130 ? 29.978 13.655 -6.094 1.00 48.00 130 ILE A C 1
ATOM 1039 O O . ILE A 1 130 ? 29.547 12.912 -5.213 1.00 48.00 130 ILE A O 1
ATOM 1043 N N . TYR A 1 131 ? 31.120 13.412 -6.733 1.00 44.81 131 TYR A N 1
ATOM 1044 C CA . TYR A 1 131 ? 32.068 12.385 -6.333 1.00 44.81 131 TYR A CA 1
ATOM 1045 C C . TYR A 1 131 ? 32.756 12.842 -5.039 1.00 44.81 131 TYR A C 1
ATOM 1047 O O . TYR A 1 131 ? 33.869 13.372 -5.036 1.00 44.81 131 TYR A O 1
ATOM 1055 N N . ALA A 1 132 ? 32.061 12.682 -3.915 1.00 49.16 132 ALA A N 1
ATOM 1056 C CA . ALA A 1 132 ? 32.600 12.903 -2.581 1.00 49.16 132 ALA A CA 1
ATOM 1057 C C . ALA A 1 132 ? 33.575 11.764 -2.237 1.00 49.16 132 ALA A C 1
ATOM 1059 O O . ALA A 1 132 ? 33.253 10.855 -1.479 1.00 49.16 132 ALA A O 1
ATOM 1060 N N . GLY A 1 133 ? 34.758 11.769 -2.856 1.00 51.97 133 GLY A N 1
ATOM 1061 C CA . GLY A 1 133 ? 35.715 10.678 -2.665 1.00 51.97 133 GLY A CA 1
ATOM 1062 C C . GLY A 1 133 ? 37.156 10.906 -3.110 1.00 51.97 133 GLY A C 1
ATOM 1063 O O . GLY A 1 133 ? 37.985 10.050 -2.825 1.00 51.97 133 GLY A O 1
ATOM 1064 N N . LEU A 1 134 ? 37.500 12.017 -3.777 1.00 43.72 134 LEU A N 1
ATOM 1065 C CA . LEU A 1 134 ? 38.891 12.273 -4.206 1.00 43.72 134 LEU A CA 1
ATOM 1066 C C . LEU A 1 134 ? 39.372 13.727 -4.038 1.00 43.72 134 LEU A C 1
ATOM 1068 O O . LEU A 1 134 ? 40.483 14.055 -4.444 1.00 43.72 134 LEU A O 1
ATOM 1072 N N . THR A 1 135 ? 38.598 14.606 -3.400 1.00 48.97 135 THR A N 1
ATOM 1073 C CA . THR A 1 135 ? 38.905 16.048 -3.334 1.00 48.97 135 THR A CA 1
ATOM 1074 C C . THR A 1 135 ? 39.765 16.501 -2.155 1.00 48.97 135 THR A C 1
ATOM 1076 O O . THR A 1 135 ? 39.991 17.696 -2.020 1.00 48.97 135 THR A O 1
ATOM 1079 N N . TYR A 1 136 ? 40.335 15.592 -1.355 1.00 43.69 136 TYR A N 1
ATOM 1080 C CA . TYR A 1 136 ? 41.390 15.955 -0.396 1.00 43.69 136 TYR A CA 1
ATOM 1081 C C . TYR A 1 136 ? 42.508 14.904 -0.348 1.00 43.69 136 TYR A C 1
ATOM 1083 O O . TYR A 1 136 ? 42.730 14.226 0.652 1.00 43.69 136 TYR A O 1
ATOM 1091 N N . GLY A 1 137 ? 43.239 14.777 -1.458 1.00 41.12 137 GLY A N 1
ATOM 1092 C CA . GLY A 1 137 ? 44.580 14.194 -1.478 1.00 41.12 137 GLY A CA 1
ATOM 1093 C C . GLY A 1 137 ? 45.626 15.277 -1.197 1.00 41.12 137 GLY A C 1
ATOM 1094 O O . GLY A 1 137 ? 45.635 16.316 -1.845 1.00 41.12 137 GLY A O 1
ATOM 1095 N N . ARG A 1 138 ? 46.512 15.027 -0.229 1.00 44.75 138 ARG A N 1
ATOM 1096 C CA . ARG A 1 138 ? 47.470 15.936 0.441 1.00 44.75 138 ARG A CA 1
ATOM 1097 C C . ARG A 1 138 ? 48.443 16.755 -0.446 1.00 44.75 138 ARG A C 1
ATOM 1099 O O . ARG A 1 138 ? 49.176 17.572 0.099 1.00 44.75 138 ARG A O 1
ATOM 1106 N N . ASN A 1 139 ? 48.415 16.629 -1.773 1.00 45.25 139 ASN A N 1
ATOM 1107 C CA . ASN A 1 139 ? 49.241 17.419 -2.692 1.00 45.25 139 ASN A CA 1
ATOM 1108 C C . ASN A 1 139 ? 48.348 18.184 -3.682 1.00 45.25 139 ASN A C 1
ATOM 1110 O O . ASN A 1 139 ? 47.841 17.615 -4.643 1.00 45.25 139 ASN A O 1
ATOM 1114 N N . ASN A 1 140 ? 48.175 19.479 -3.413 1.00 46.22 140 ASN A N 1
ATOM 1115 C CA . ASN A 1 140 ? 47.309 20.464 -4.068 1.00 46.22 140 ASN A CA 1
ATOM 1116 C C . ASN A 1 140 ? 47.592 20.698 -5.574 1.00 46.22 140 ASN A C 1
ATOM 1118 O O . ASN A 1 140 ? 47.957 21.799 -5.982 1.00 46.22 140 ASN A O 1
ATOM 1122 N N . GLN A 1 141 ? 47.419 19.683 -6.420 1.00 41.41 141 GLN A N 1
ATOM 1123 C CA . GLN A 1 141 ? 47.363 19.847 -7.872 1.00 41.41 141 GLN A CA 1
ATOM 1124 C C . GLN A 1 141 ? 45.924 19.656 -8.341 1.00 41.41 141 GLN A C 1
ATOM 1126 O O . GLN A 1 141 ? 45.445 18.539 -8.528 1.00 41.41 141 GLN A O 1
ATOM 1131 N N . LEU A 1 142 ? 45.242 20.785 -8.517 1.00 42.16 142 LEU A N 1
ATOM 1132 C CA . LEU A 1 142 ? 43.963 20.874 -9.205 1.00 42.16 142 LEU A CA 1
ATOM 1133 C C . LEU A 1 142 ? 44.168 20.396 -10.649 1.00 42.16 142 LEU A C 1
ATOM 1135 O O . LEU A 1 142 ? 44.839 21.061 -11.437 1.00 42.16 142 LEU A O 1
ATOM 1139 N N . LYS A 1 143 ? 43.609 19.239 -11.002 1.00 39.81 143 LYS A N 1
ATOM 1140 C CA . LYS A 1 143 ? 43.344 18.890 -12.399 1.00 39.81 143 LYS A CA 1
ATOM 1141 C C . LYS A 1 143 ? 41.853 19.070 -12.634 1.00 39.81 143 LYS A C 1
ATOM 1143 O O . LYS A 1 143 ? 41.082 18.126 -12.507 1.00 39.81 143 LYS A O 1
ATOM 1148 N N . GLU A 1 144 ? 41.450 20.291 -12.965 1.00 41.94 144 GLU A N 1
ATOM 1149 C CA . GLU A 1 144 ? 40.226 20.489 -13.736 1.00 41.94 144 GLU A CA 1
ATOM 1150 C C . GLU A 1 144 ? 40.460 19.873 -15.120 1.00 41.94 144 GLU A C 1
ATOM 1152 O O . GLU A 1 144 ? 41.048 20.489 -16.005 1.00 41.94 144 GLU A O 1
ATOM 1157 N N . SER A 1 145 ? 40.043 18.625 -15.315 1.00 45.59 145 SER A N 1
ATOM 1158 C CA . SER A 1 145 ? 39.724 18.138 -16.654 1.00 45.59 145 SER A CA 1
ATOM 1159 C C . SER A 1 145 ? 38.231 18.344 -16.849 1.00 45.59 145 SER A C 1
ATOM 1161 O O . SER A 1 145 ? 37.428 17.448 -16.596 1.00 45.59 145 SER A O 1
ATOM 1163 N N . VAL A 1 146 ? 37.858 19.566 -17.225 1.00 45.81 146 VAL A N 1
ATOM 1164 C CA . VAL A 1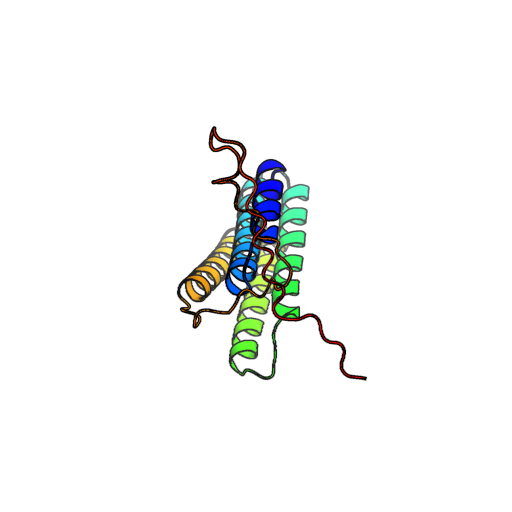 146 ? 36.513 19.852 -17.718 1.00 45.81 146 VAL A CA 1
ATOM 1165 C C . VAL A 1 146 ? 36.466 19.301 -19.137 1.00 45.81 146 VAL A C 1
ATOM 1167 O O . VAL A 1 146 ? 37.148 19.819 -20.022 1.00 45.81 146 VAL A O 1
ATOM 1170 N N . ASP A 1 147 ? 35.720 18.222 -19.352 1.00 42.75 147 ASP A N 1
ATOM 1171 C CA . ASP A 1 147 ? 35.498 17.705 -20.697 1.00 42.75 147 ASP A CA 1
ATOM 1172 C C . ASP A 1 147 ? 34.610 18.698 -21.466 1.00 42.75 147 ASP A C 1
ATOM 1174 O O . ASP A 1 147 ? 33.390 18.742 -21.318 1.00 42.75 147 ASP A O 1
ATOM 1178 N N . TYR A 1 148 ? 35.242 19.571 -22.248 1.00 46.41 148 TYR A N 1
ATOM 1179 C CA . TYR A 1 148 ? 34.585 20.552 -23.115 1.00 46.41 148 TYR A CA 1
ATOM 1180 C C . TYR A 1 148 ? 34.165 19.923 -24.453 1.00 46.41 148 TYR A C 1
ATOM 1182 O O . TYR A 1 148 ? 34.283 20.531 -25.513 1.00 46.41 148 TYR A O 1
ATOM 1190 N N . GLN A 1 149 ? 33.648 18.699 -24.448 1.00 49.69 149 GLN A N 1
ATOM 1191 C CA . GLN A 1 149 ? 33.102 18.070 -25.648 1.00 49.69 149 GLN A CA 1
ATOM 1192 C C . GLN A 1 149 ? 31.579 18.209 -25.653 1.00 49.69 149 GLN A C 1
ATOM 1194 O O . GLN A 1 149 ? 30.863 17.245 -25.407 1.00 49.69 149 GLN A O 1
ATOM 1199 N N . LYS A 1 150 ? 31.106 19.443 -25.904 1.00 51.59 150 LYS A N 1
ATOM 1200 C CA . LYS A 1 150 ? 29.822 19.830 -26.547 1.00 51.59 150 LYS A CA 1
ATOM 1201 C C . LYS A 1 150 ? 29.423 21.255 -26.142 1.00 51.59 150 LYS A C 1
ATOM 1203 O O . LYS A 1 150 ? 28.424 21.485 -25.468 1.00 51.59 150 LYS A O 1
ATOM 1208 N N . ARG A 1 151 ? 30.194 22.245 -26.598 1.00 48.56 151 ARG A N 1
ATOM 1209 C CA . ARG A 1 151 ? 29.676 23.610 -26.767 1.00 48.56 151 ARG A CA 1
ATOM 1210 C C . ARG A 1 151 ? 29.635 23.933 -28.252 1.00 48.56 151 ARG A C 1
ATOM 1212 O O . ARG A 1 151 ? 30.662 24.208 -28.857 1.00 48.56 151 ARG A O 1
ATOM 1219 N N . GLY A 1 152 ? 28.440 23.873 -28.820 1.00 50.50 152 GLY A N 1
ATOM 1220 C CA . GLY A 1 152 ? 28.154 24.324 -30.173 1.00 50.50 152 GLY A CA 1
ATOM 1221 C C . GLY A 1 152 ? 26.653 24.511 -30.326 1.00 50.50 152 GLY A C 1
ATOM 1222 O O . GLY A 1 152 ? 25.914 23.534 -30.367 1.00 50.50 152 GLY A O 1
ATOM 1223 N N . PHE A 1 153 ? 26.214 25.768 -30.363 1.00 44.06 153 PHE A N 1
ATOM 1224 C CA . PHE A 1 153 ? 24.923 26.152 -30.925 1.00 44.06 153 PHE A CA 1
ATOM 1225 C C . PHE A 1 153 ? 25.018 25.985 -32.447 1.00 44.06 153 PHE A C 1
ATOM 1227 O O . PHE A 1 153 ? 25.960 26.496 -33.050 1.00 44.06 153 PHE A O 1
ATOM 1234 N N . GLN A 1 154 ? 24.062 25.289 -33.062 1.00 49.28 154 GLN A N 1
ATOM 1235 C CA . GLN A 1 154 ? 23.806 25.428 -34.494 1.00 49.28 154 GLN A CA 1
ATOM 1236 C C . GLN A 1 154 ? 22.847 26.605 -34.683 1.00 49.28 154 GLN A C 1
ATOM 1238 O O . GLN A 1 154 ? 21.707 26.552 -34.222 1.00 49.28 154 GLN A O 1
ATOM 1243 N N . ALA A 1 155 ? 23.340 27.655 -35.330 1.00 44.88 155 ALA A N 1
ATOM 1244 C CA . ALA A 1 155 ? 22.571 28.703 -35.985 1.00 44.88 155 ALA A CA 1
ATOM 1245 C C . ALA A 1 155 ? 23.247 28.988 -37.329 1.00 44.88 155 ALA A C 1
ATOM 1247 O O . ALA A 1 155 ? 24.501 28.972 -37.350 1.00 44.88 155 ALA A O 1
#